Protein AF-A0A4C1T0L2-F1 (afdb_monomer_lite)

Foldseek 3Di:
DDQCDAPVNLLCLCCPVVVDHSVPDDLVVSQCVLPPVRPQKDALVSQLVSCPVVLCCQCNPPHPHVPVVVSVVVSVVSSVSCCVQQVPVNPRIHGPVSSVVSCVDVVNVDDD

Secondary structure (DSSP, 8-state):
---S--HHHHHHHHHHTS---GGG--HHHHHHHH-SS-SSEE-HHHHHHHHHHHHHHHHSTTSS---HHHHHHHHHHHHHHHHHHH-SS-SS-EEHHHHHHHTTSHHHH---

Sequence (112 aa):
MHHPVTKEQLLELWKNVDQLETKDFNPRVFFMMHDVDGNGVWDADEVKALFIKELDKLYGPNGPNKDLHERAEEMERMREHVFLESDLNRDGLIDFNEFMMQTRRSDFQQDQ

InterPro domains:
  IPR002048 EF-hand domain [PS50222] (74-109)
  IPR011992 EF-hand domain pair [SSF47473] (11-101)
  IPR018247 EF-Hand 1, calcium-binding site [PS00018] (87-99)
  IPR040250 Nucleobindin [PTHR19237] (1-111)

pLDDT: mean 82.42, std 12.63, range [36.88, 94.0]

Radius of gyration: 14.08 Å; chains: 1; bounding box: 33×33×38 Å

Structure (mmCIF, N/CA/C/O 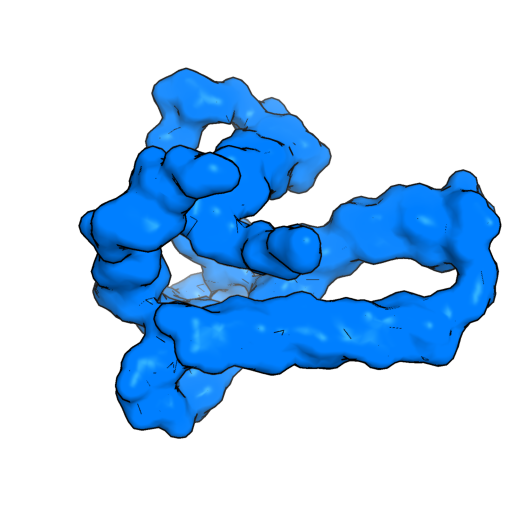backbone):
data_AF-A0A4C1T0L2-F1
#
_entry.id   AF-A0A4C1T0L2-F1
#
loop_
_atom_site.group_PDB
_atom_site.id
_atom_site.type_symbol
_atom_site.label_atom_id
_atom_site.label_alt_id
_atom_site.label_comp_id
_atom_site.label_asym_id
_atom_site.label_entity_id
_atom_site.label_seq_id
_atom_site.pdbx_PDB_ins_code
_atom_site.Cartn_x
_atom_site.Cartn_y
_atom_site.Cartn_z
_atom_site.occupancy
_atom_site.B_iso_or_equiv
_atom_site.auth_seq_id
_atom_site.auth_comp_id
_atom_site.auth_asym_id
_atom_site.auth_atom_id
_atom_site.pdbx_PDB_model_num
ATOM 1 N N . MET A 1 1 ? 10.705 14.016 1.569 1.00 39.59 1 MET A N 1
ATOM 2 C CA . MET A 1 1 ? 10.782 12.543 1.618 1.00 39.59 1 MET A CA 1
ATOM 3 C C . MET A 1 1 ? 9.358 12.063 1.434 1.00 39.59 1 MET A C 1
ATOM 5 O O . MET A 1 1 ? 8.507 12.530 2.177 1.00 39.59 1 MET A O 1
ATOM 9 N N . HIS A 1 2 ? 9.078 11.306 0.372 1.00 45.34 2 HIS A N 1
ATOM 10 C CA . HIS A 1 2 ? 7.726 10.831 0.072 1.00 45.34 2 HIS A CA 1
ATOM 11 C C . HIS A 1 2 ? 7.342 9.781 1.122 1.00 45.34 2 HIS A C 1
ATOM 13 O O . HIS A 1 2 ? 7.926 8.702 1.135 1.00 45.34 2 HIS A O 1
ATOM 19 N N . HIS A 1 3 ? 6.431 10.130 2.033 1.00 52.50 3 HIS A N 1
ATOM 20 C CA . HIS A 1 3 ? 5.781 9.160 2.914 1.00 52.50 3 HIS A CA 1
ATOM 21 C C . HIS A 1 3 ? 4.715 8.423 2.085 1.00 52.50 3 HIS A C 1
ATOM 23 O O . HIS A 1 3 ? 3.844 9.092 1.524 1.00 52.50 3 HIS A O 1
ATOM 29 N N . PRO A 1 4 ? 4.781 7.090 1.958 1.00 56.28 4 PRO A N 1
ATOM 30 C CA . PRO A 1 4 ? 3.942 6.327 1.042 1.00 56.28 4 PRO A CA 1
ATOM 31 C C . PRO A 1 4 ? 2.520 6.072 1.561 1.00 56.28 4 PRO A C 1
ATOM 33 O O . PRO A 1 4 ? 1.655 5.684 0.781 1.00 56.28 4 PRO A O 1
ATOM 36 N N . VAL A 1 5 ? 2.236 6.291 2.852 1.00 61.75 5 VAL A N 1
ATOM 37 C CA . VAL A 1 5 ? 0.903 6.018 3.421 1.00 61.75 5 VAL A CA 1
ATOM 38 C C . VAL A 1 5 ? 0.342 7.232 4.154 1.00 61.75 5 VAL A C 1
ATOM 40 O O . VAL A 1 5 ? 0.145 7.234 5.367 1.00 61.75 5 VAL A O 1
ATOM 43 N N . THR A 1 6 ? 0.027 8.281 3.396 1.00 70.50 6 THR A N 1
ATOM 44 C CA . THR A 1 6 ? -0.807 9.390 3.884 1.00 70.50 6 THR A CA 1
ATOM 45 C C . THR A 1 6 ? -2.235 9.267 3.366 1.00 70.50 6 THR A C 1
ATOM 47 O O . THR A 1 6 ? -2.517 8.584 2.375 1.00 70.50 6 THR A O 1
ATOM 50 N N . LYS A 1 7 ? -3.170 9.973 4.010 1.00 74.44 7 LYS A N 1
ATOM 51 C CA . LYS A 1 7 ? -4.556 10.056 3.532 1.00 74.44 7 LYS A CA 1
ATOM 52 C C . LYS A 1 7 ? -4.638 10.522 2.086 1.00 74.44 7 LYS A C 1
ATOM 54 O O . LYS A 1 7 ? -5.463 10.023 1.328 1.00 74.44 7 LYS A O 1
ATOM 59 N N . GLU A 1 8 ? -3.799 11.479 1.716 1.00 75.50 8 GLU A N 1
ATOM 60 C CA . GLU A 1 8 ? -3.766 12.037 0.370 1.00 75.50 8 GLU A CA 1
ATOM 61 C C . GLU A 1 8 ? -3.270 11.022 -0.655 1.00 75.50 8 GLU A C 1
ATOM 63 O O . GLU A 1 8 ? -3.882 10.909 -1.712 1.00 75.50 8 GLU A O 1
ATOM 68 N N . GLN A 1 9 ? -2.258 10.217 -0.317 1.00 76.31 9 GLN A N 1
ATOM 69 C CA . GLN A 1 9 ? -1.798 9.118 -1.171 1.00 76.31 9 GLN A CA 1
ATOM 70 C C . GLN A 1 9 ? -2.905 8.074 -1.384 1.00 76.31 9 GLN A C 1
ATOM 72 O O . GLN A 1 9 ? -3.170 7.692 -2.520 1.00 76.31 9 GLN A O 1
ATOM 77 N N . LEU A 1 10 ? -3.634 7.673 -0.333 1.00 80.25 10 LEU A N 1
ATOM 78 C CA . LEU A 1 10 ? -4.759 6.736 -0.488 1.00 80.25 10 LEU A CA 1
ATOM 79 C C . LEU A 1 10 ? -5.904 7.319 -1.329 1.00 80.25 10 LEU A C 1
ATOM 81 O O . LEU A 1 10 ? -6.515 6.607 -2.124 1.00 80.25 10 LEU A O 1
ATOM 85 N N . LEU A 1 11 ? -6.198 8.613 -1.178 1.00 82.94 11 LEU A N 1
ATOM 86 C CA . LEU A 1 11 ? -7.187 9.311 -2.004 1.00 82.94 11 LEU A CA 1
ATOM 87 C C . LEU A 1 11 ? -6.734 9.427 -3.461 1.00 82.94 11 LEU A C 1
ATOM 89 O O . LEU A 1 11 ? -7.557 9.338 -4.374 1.00 82.94 11 LEU A O 1
ATOM 93 N N . GLU A 1 12 ? -5.439 9.632 -3.683 1.00 82.00 12 GLU A N 1
ATOM 94 C CA . GLU A 1 12 ? -4.850 9.669 -5.011 1.00 82.00 12 GLU A CA 1
ATOM 95 C C . GLU A 1 12 ? -4.914 8.293 -5.675 1.00 82.00 12 GLU A C 1
ATOM 97 O O . GLU A 1 12 ? -5.334 8.212 -6.828 1.00 82.00 12 GLU A O 1
ATOM 102 N N . LEU A 1 13 ? -4.602 7.217 -4.947 1.00 82.06 13 LEU A N 1
ATOM 103 C CA . LEU A 1 13 ? -4.787 5.844 -5.416 1.00 82.06 13 LEU A CA 1
ATOM 104 C C . LEU A 1 13 ? -6.264 5.585 -5.735 1.00 82.06 13 LEU A C 1
ATOM 106 O O . LEU A 1 13 ? -6.587 5.235 -6.864 1.00 82.06 13 LEU A O 1
ATOM 110 N N . TRP A 1 14 ? -7.189 5.894 -4.829 1.00 86.00 14 TRP A N 1
ATOM 111 C CA . TRP A 1 14 ? -8.629 5.764 -5.087 1.00 86.00 14 TRP A CA 1
ATOM 112 C C . TRP A 1 14 ? -9.087 6.514 -6.351 1.00 86.00 14 TRP A C 1
ATOM 114 O O . TRP A 1 14 ? -9.860 6.011 -7.167 1.00 86.00 14 TRP A O 1
ATOM 124 N N . LYS A 1 15 ? -8.563 7.720 -6.577 1.00 86.19 15 LYS A N 1
ATOM 125 C CA . LYS A 1 15 ? -8.904 8.517 -7.758 1.00 86.19 15 LYS A CA 1
ATOM 126 C C . LYS A 1 15 ? -8.241 8.019 -9.039 1.00 86.19 15 LYS A C 1
ATOM 128 O O . LYS A 1 15 ? -8.868 8.022 -10.093 1.00 86.19 15 LYS A O 1
ATOM 133 N N . ASN A 1 16 ? -6.969 7.649 -8.984 1.00 81.38 16 ASN A N 1
ATOM 134 C CA . ASN A 1 16 ? -6.160 7.367 -10.169 1.00 81.38 16 ASN A CA 1
ATOM 135 C C . ASN A 1 16 ? -6.152 5.883 -10.544 1.00 81.38 16 ASN A C 1
ATOM 137 O O . ASN A 1 16 ? -6.057 5.556 -11.727 1.00 81.38 16 ASN A O 1
ATOM 141 N N . VAL A 1 17 ? -6.194 4.997 -9.550 1.00 79.44 17 VAL A N 1
ATOM 142 C CA . VAL A 1 17 ? -6.156 3.538 -9.699 1.00 79.44 17 VAL A CA 1
ATOM 143 C C . VAL A 1 17 ? -7.563 2.966 -9.803 1.00 79.44 17 VAL A C 1
ATOM 145 O O . VAL A 1 17 ? -7.816 2.207 -10.749 1.00 79.44 17 VAL A O 1
ATOM 148 N N . ASP A 1 18 ? -8.461 3.366 -8.898 1.00 81.31 18 ASP A N 1
ATOM 149 C CA . ASP A 1 18 ? -9.853 2.892 -8.884 1.00 81.31 18 ASP A CA 1
ATOM 150 C C . ASP A 1 18 ? -10.780 3.749 -9.756 1.00 81.31 18 ASP A C 1
ATOM 152 O O . ASP A 1 18 ? -11.891 3.331 -10.072 1.00 81.31 18 ASP A O 1
ATOM 156 N N . GLN A 1 19 ? -10.314 4.921 -10.212 1.00 83.38 19 GLN A N 1
ATOM 157 C CA . GLN A 1 19 ? -11.104 5.875 -11.006 1.00 83.38 19 GLN A CA 1
ATOM 158 C C . GLN A 1 19 ? -12.388 6.332 -10.290 1.00 83.38 19 GLN A C 1
ATOM 160 O O . GLN A 1 19 ? -13.383 6.671 -10.934 1.00 83.38 19 GLN A O 1
ATOM 165 N N . LEU A 1 20 ? -12.362 6.358 -8.954 1.00 86.25 20 LEU A N 1
ATOM 166 C CA . LEU A 1 20 ? -13.486 6.753 -8.109 1.00 86.25 20 LEU A CA 1
ATOM 167 C C . LEU A 1 20 ? -13.324 8.190 -7.595 1.00 86.25 20 LEU A C 1
ATOM 169 O O . LEU A 1 20 ? -12.223 8.726 -7.468 1.00 86.25 20 LEU A O 1
ATOM 173 N N . GLU A 1 21 ? -14.436 8.857 -7.288 1.00 86.94 21 GLU A N 1
ATOM 174 C CA . GLU A 1 21 ? -14.380 10.221 -6.763 1.00 86.94 21 GLU A CA 1
ATOM 175 C C . GLU A 1 21 ? -13.914 10.230 -5.300 1.00 86.94 21 GLU A C 1
ATOM 177 O O . GLU A 1 21 ? -14.383 9.454 -4.467 1.00 86.94 21 GLU A O 1
ATOM 182 N N . THR A 1 22 ? -13.018 11.159 -4.957 1.00 82.81 22 THR A N 1
ATOM 183 C CA . THR A 1 22 ? -12.449 11.291 -3.601 1.00 82.81 22 THR A CA 1
ATOM 184 C C . THR A 1 22 ? -13.498 11.584 -2.526 1.00 82.81 22 THR A C 1
ATOM 186 O O . THR A 1 22 ? -13.280 11.275 -1.358 1.00 82.81 22 THR A O 1
ATOM 189 N N . LYS A 1 23 ? -14.649 12.156 -2.905 1.00 83.81 23 LYS A N 1
ATOM 190 C CA . LYS A 1 23 ? -15.782 12.424 -2.001 1.00 83.81 23 LYS A CA 1
ATOM 191 C C . LYS A 1 23 ? -16.456 11.148 -1.484 1.00 83.81 23 LYS A C 1
ATOM 193 O O . LYS A 1 23 ? -17.030 11.172 -0.401 1.00 83.81 23 LYS A O 1
ATOM 198 N N . ASP A 1 24 ? -16.366 10.061 -2.248 1.00 87.75 24 ASP A N 1
ATOM 199 C CA . ASP A 1 24 ? -16.945 8.755 -1.924 1.00 87.75 24 ASP A CA 1
ATOM 200 C C . ASP A 1 24 ? -15.909 7.823 -1.282 1.00 87.75 24 ASP A C 1
ATOM 202 O O . ASP A 1 24 ? -16.166 6.634 -1.088 1.00 87.75 24 ASP A O 1
ATOM 206 N N . PHE A 1 25 ? -14.727 8.357 -0.947 1.00 85.81 25 PHE A N 1
ATOM 207 C CA . PHE A 1 25 ? -13.663 7.579 -0.341 1.00 85.81 25 PHE A CA 1
ATOM 208 C C . PHE A 1 25 ? -14.132 6.945 0.963 1.00 85.81 25 PHE A C 1
ATOM 210 O O . PHE A 1 25 ? -14.502 7.619 1.930 1.00 85.81 25 PHE A O 1
ATOM 217 N N . ASN A 1 26 ? -14.054 5.622 0.993 1.00 86.50 26 ASN A N 1
ATOM 218 C CA . ASN A 1 26 ? -14.325 4.838 2.175 1.00 86.50 26 ASN A CA 1
ATOM 219 C C . ASN A 1 26 ? -13.135 3.902 2.409 1.00 86.50 26 ASN A C 1
ATOM 221 O O . ASN A 1 26 ? -12.943 2.985 1.610 1.00 86.50 26 ASN A O 1
ATOM 225 N N . PRO A 1 27 ? -12.363 4.078 3.499 1.00 86.81 27 PRO A N 1
ATOM 226 C CA . PRO A 1 27 ? -11.172 3.269 3.755 1.00 86.81 27 PRO A CA 1
ATOM 227 C C . PRO A 1 27 ? -11.504 1.776 3.865 1.00 86.81 27 PRO A C 1
ATOM 229 O O . PRO A 1 27 ? -10.702 0.935 3.484 1.00 86.81 27 PRO A O 1
ATOM 232 N N . ARG A 1 28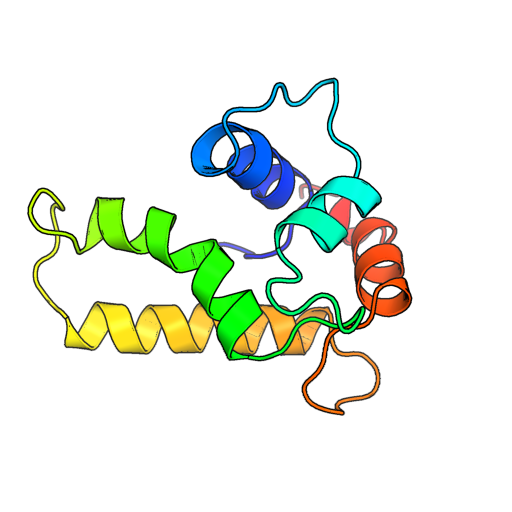 ? -12.723 1.430 4.298 1.00 88.19 28 ARG A N 1
ATOM 233 C CA . ARG A 1 28 ? -13.181 0.040 4.316 1.00 88.19 28 ARG A CA 1
ATOM 234 C C . ARG A 1 28 ? -13.394 -0.526 2.921 1.00 88.19 28 ARG A C 1
ATOM 236 O O . ARG A 1 28 ? -13.052 -1.674 2.682 1.00 88.19 28 ARG A O 1
ATOM 243 N N . VAL A 1 29 ? -13.971 0.261 2.016 1.00 89.06 29 VAL A N 1
ATOM 244 C CA . VAL A 1 29 ? -14.151 -0.166 0.623 1.00 89.06 29 VAL A CA 1
ATOM 245 C C . VAL A 1 29 ? -12.796 -0.249 -0.069 1.00 89.06 29 VAL A C 1
ATOM 247 O O . VAL A 1 29 ? -12.547 -1.233 -0.747 1.00 89.06 29 VAL A O 1
ATOM 250 N N . PHE A 1 30 ? -11.904 0.717 0.172 1.00 88.50 30 PHE A N 1
ATOM 251 C CA . PHE A 1 30 ? -10.528 0.683 -0.327 1.00 88.50 30 PHE A CA 1
ATOM 252 C C . PHE A 1 30 ? -9.817 -0.610 0.079 1.00 88.50 30 PHE A C 1
ATOM 254 O O . PHE A 1 30 ? -9.268 -1.289 -0.784 1.00 88.50 30 PHE A O 1
ATOM 261 N N . PHE A 1 31 ? -9.906 -0.977 1.363 1.00 89.62 31 PHE A N 1
ATOM 262 C CA . PHE A 1 31 ? -9.339 -2.217 1.888 1.00 89.62 31 PHE A CA 1
ATOM 263 C C . PHE A 1 31 ? -9.867 -3.450 1.142 1.00 89.62 31 PHE A C 1
ATOM 265 O O . PHE A 1 31 ? -9.103 -4.205 0.552 1.00 89.62 31 PHE A O 1
ATOM 272 N N . MET A 1 32 ? -11.194 -3.599 1.090 1.00 89.56 32 MET A N 1
ATOM 273 C CA . MET A 1 32 ? -11.843 -4.758 0.466 1.00 89.56 32 MET A CA 1
ATOM 274 C C . MET A 1 32 ? -11.653 -4.835 -1.055 1.00 89.56 32 MET A C 1
ATOM 276 O O . MET A 1 32 ? -11.780 -5.913 -1.616 1.00 89.56 32 MET A O 1
ATOM 280 N N . MET A 1 33 ? -11.417 -3.716 -1.748 1.00 88.75 33 MET A N 1
ATOM 281 C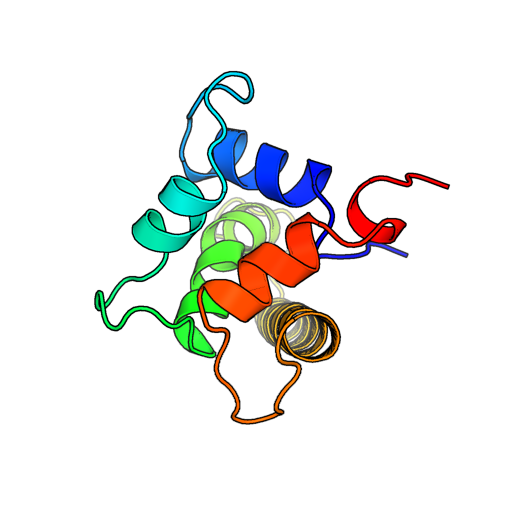 CA . MET A 1 33 ? -11.181 -3.736 -3.199 1.00 88.75 33 MET A CA 1
ATOM 282 C C . MET A 1 33 ? -9.783 -4.231 -3.573 1.00 88.75 33 MET A C 1
ATOM 284 O O . MET A 1 33 ? -9.595 -4.673 -4.704 1.00 88.75 33 MET A O 1
ATOM 288 N N . HIS A 1 34 ? -8.825 -4.139 -2.651 1.00 87.88 34 HIS A N 1
ATOM 289 C CA . HIS A 1 34 ? -7.433 -4.527 -2.889 1.00 87.88 34 HIS A CA 1
ATOM 290 C C . HIS A 1 34 ? -7.007 -5.784 -2.127 1.00 87.88 34 HIS A C 1
ATOM 292 O O . HIS A 1 34 ? -5.914 -6.278 -2.368 1.00 87.88 34 HIS A O 1
ATOM 298 N N . ASP A 1 35 ? -7.874 -6.303 -1.261 1.00 91.00 35 ASP A N 1
ATOM 299 C CA . ASP A 1 35 ? -7.842 -7.684 -0.782 1.00 91.00 35 ASP A CA 1
ATOM 300 C C . ASP A 1 35 ? -8.276 -8.591 -1.951 1.00 91.00 35 ASP A C 1
ATOM 302 O O . ASP A 1 35 ? -9.465 -8.726 -2.259 1.00 91.00 35 ASP A O 1
ATOM 306 N N . VAL A 1 36 ? -7.295 -9.080 -2.713 1.00 88.88 36 VAL A N 1
ATOM 307 C CA . VAL A 1 36 ? -7.500 -9.757 -4.004 1.00 88.88 36 VAL A CA 1
ATOM 308 C C . VAL A 1 36 ? -8.044 -11.161 -3.789 1.00 88.88 36 VAL A C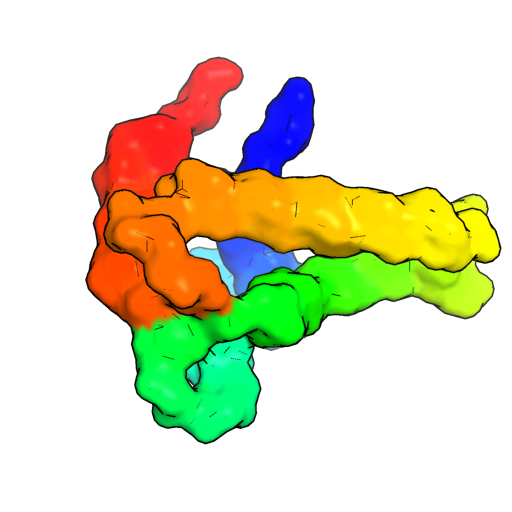 1
ATOM 310 O O . VAL A 1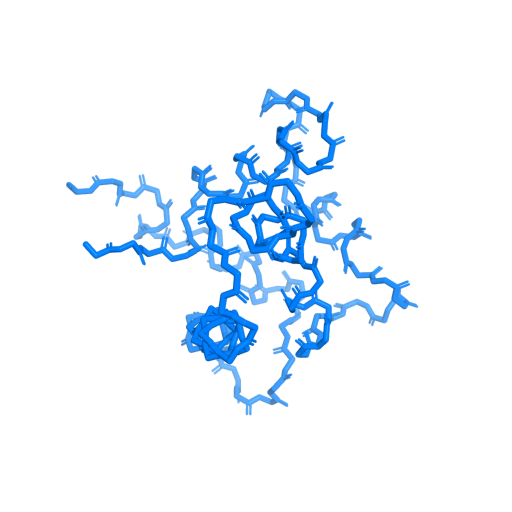 36 ? -8.860 -11.635 -4.590 1.00 88.88 36 VAL A O 1
ATOM 313 N N . ASP A 1 37 ? -7.585 -11.837 -2.737 1.00 91.56 37 ASP A N 1
ATOM 314 C CA . ASP A 1 37 ? -8.020 -13.190 -2.404 1.00 91.56 37 ASP A CA 1
ATOM 315 C C . ASP A 1 37 ? -9.215 -13.219 -1.426 1.00 91.56 37 ASP A C 1
ATOM 317 O O . ASP A 1 37 ? -9.899 -14.245 -1.323 1.00 91.56 37 ASP A O 1
ATOM 321 N N . GLY A 1 38 ? -9.542 -12.086 -0.797 1.00 91.00 38 GLY A N 1
ATOM 322 C CA . GLY A 1 38 ? -10.684 -11.921 0.097 1.00 91.00 38 GLY A CA 1
ATOM 323 C C . GLY A 1 38 ? -10.457 -12.507 1.490 1.00 91.00 38 GLY A C 1
ATOM 324 O O . GLY A 1 38 ? -11.435 -12.863 2.162 1.00 91.00 38 GLY A O 1
ATOM 325 N N . ASN A 1 39 ? -9.202 -12.690 1.908 1.00 92.31 39 ASN A N 1
ATOM 326 C CA . ASN A 1 39 ? -8.847 -13.299 3.189 1.00 92.31 39 ASN A CA 1
ATOM 327 C C . ASN A 1 39 ? -8.959 -12.317 4.380 1.00 92.31 39 ASN A C 1
ATOM 329 O O . ASN A 1 39 ? -8.894 -12.745 5.538 1.00 92.31 39 ASN A O 1
ATOM 333 N N . GLY A 1 40 ? -9.209 -11.029 4.115 1.00 92.06 40 GLY A N 1
ATOM 334 C CA . GLY A 1 40 ? -9.395 -9.983 5.119 1.00 92.06 40 GLY A CA 1
ATOM 335 C C . GLY A 1 40 ? -8.101 -9.386 5.678 1.00 92.06 40 GLY A C 1
ATOM 336 O O . GLY A 1 40 ? -8.166 -8.620 6.646 1.00 92.06 40 GLY A O 1
ATOM 337 N N . VAL A 1 41 ? -6.955 -9.718 5.091 1.00 93.94 41 VAL A N 1
ATOM 338 C CA . VAL A 1 41 ? -5.636 -9.150 5.377 1.00 93.94 41 VAL A CA 1
ATOM 339 C C . VAL A 1 41 ? -4.974 -8.745 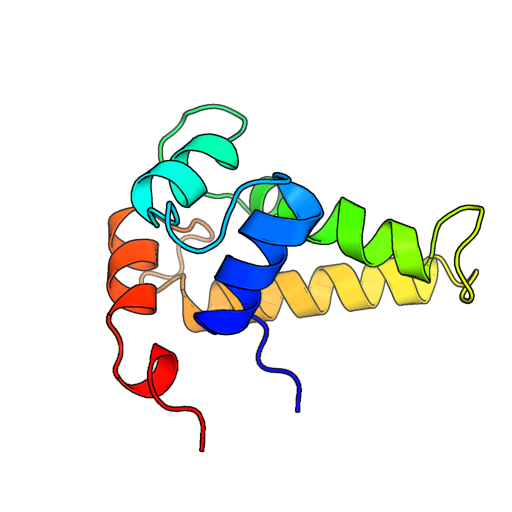4.062 1.00 93.94 41 VAL A C 1
ATOM 341 O O . VAL A 1 41 ? -5.379 -9.206 3.009 1.00 93.94 41 VAL A O 1
ATOM 344 N N . TRP A 1 42 ? -3.978 -7.867 4.110 1.00 93.69 42 TRP A N 1
ATOM 345 C CA . TRP A 1 42 ? -3.111 -7.631 2.960 1.00 93.69 42 TRP A CA 1
ATOM 346 C C . TRP A 1 42 ? -1.760 -8.279 3.162 1.00 93.69 42 TRP A C 1
ATOM 348 O O . TRP A 1 42 ? -1.052 -7.969 4.124 1.00 93.69 42 TRP A O 1
ATOM 358 N N . ASP A 1 43 ? -1.388 -9.135 2.225 1.00 93.75 43 ASP A N 1
ATOM 359 C CA . ASP A 1 43 ? -0.055 -9.703 2.163 1.00 93.75 43 ASP A CA 1
ATOM 360 C C . ASP A 1 43 ? 0.925 -8.839 1.345 1.00 93.75 43 ASP A C 1
ATOM 362 O O . ASP A 1 43 ? 0.618 -7.767 0.810 1.00 93.75 43 ASP A O 1
ATOM 366 N N . ALA A 1 44 ? 2.174 -9.297 1.282 1.00 91.75 44 ALA A N 1
ATOM 367 C CA . ALA A 1 44 ? 3.238 -8.621 0.555 1.00 91.75 44 ALA A CA 1
ATOM 368 C C . ALA A 1 44 ? 2.931 -8.425 -0.939 1.00 91.75 44 ALA A C 1
ATOM 370 O O . ALA A 1 44 ? 3.360 -7.419 -1.511 1.00 91.75 44 ALA A O 1
ATOM 371 N N . ASP A 1 45 ? 2.244 -9.370 -1.575 1.00 91.44 45 ASP A N 1
ATOM 372 C CA . ASP A 1 45 ? 1.931 -9.327 -2.999 1.00 91.44 45 ASP A CA 1
ATOM 373 C C . ASP A 1 45 ? 0.751 -8.387 -3.272 1.00 91.44 45 ASP A C 1
ATOM 375 O O . ASP A 1 45 ? 0.794 -7.613 -4.233 1.00 91.44 45 ASP A O 1
ATOM 379 N N . GLU A 1 46 ? -0.244 -8.358 -2.390 1.00 92.06 46 GLU A N 1
ATOM 380 C CA . GLU A 1 46 ? -1.376 -7.427 -2.456 1.00 92.06 46 GLU A CA 1
ATOM 381 C C . GLU A 1 46 ? -0.932 -5.976 -2.254 1.00 92.06 46 GLU A C 1
ATOM 383 O O . GLU A 1 46 ? -1.292 -5.088 -3.035 1.00 92.06 46 GLU A O 1
ATOM 388 N N . VAL A 1 47 ? -0.037 -5.729 -1.291 1.00 89.38 47 VAL A N 1
ATOM 389 C CA . VAL A 1 47 ? 0.576 -4.405 -1.110 1.00 89.38 47 VAL A CA 1
ATOM 390 C C . VAL A 1 47 ? 1.396 -4.005 -2.336 1.00 89.38 47 VAL A C 1
ATOM 392 O O . VAL A 1 47 ? 1.314 -2.864 -2.789 1.00 89.38 47 VAL A O 1
ATOM 395 N N . LYS A 1 48 ? 2.166 -4.924 -2.931 1.00 89.56 48 LYS A N 1
ATOM 396 C CA . LYS A 1 48 ? 2.882 -4.640 -4.187 1.00 89.56 48 LYS A CA 1
ATOM 397 C C . LYS A 1 48 ? 1.904 -4.302 -5.311 1.00 89.56 48 LYS A C 1
ATOM 399 O O . LYS A 1 48 ? 2.174 -3.384 -6.089 1.00 89.56 48 LYS A O 1
ATOM 404 N N . ALA A 1 49 ? 0.773 -5.003 -5.395 1.00 88.31 49 ALA A N 1
ATOM 405 C CA . ALA A 1 49 ? -0.224 -4.825 -6.444 1.00 88.31 49 ALA A CA 1
ATOM 406 C C . ALA A 1 49 ? -0.817 -3.408 -6.483 1.00 88.31 49 ALA A C 1
ATOM 408 O O . ALA A 1 49 ? -1.032 -2.886 -7.584 1.00 88.31 49 ALA A O 1
ATOM 409 N N . LEU A 1 50 ? -0.978 -2.753 -5.325 1.00 84.88 50 LEU A N 1
ATOM 410 C CA . LEU A 1 50 ? -1.390 -1.344 -5.224 1.00 84.88 50 LEU A CA 1
ATOM 411 C C . LEU A 1 50 ? -0.519 -0.425 -6.087 1.00 84.88 50 LEU A C 1
ATOM 413 O O . LEU A 1 50 ? -1.018 0.431 -6.821 1.00 84.88 50 LEU A O 1
ATOM 417 N N . PHE A 1 51 ? 0.793 -0.651 -6.050 1.00 82.50 51 PHE A N 1
ATOM 418 C CA . PHE A 1 51 ? 1.775 0.210 -6.700 1.00 82.50 51 PHE A CA 1
ATOM 419 C C . PHE A 1 51 ? 2.130 -0.235 -8.118 1.00 82.50 51 PHE A C 1
ATOM 421 O O . PHE A 1 51 ? 2.778 0.520 -8.840 1.00 82.50 51 PHE A O 1
ATOM 428 N N . ILE A 1 52 ? 1.689 -1.417 -8.578 1.00 85.88 52 ILE A N 1
ATOM 429 C CA . ILE A 1 52 ? 1.995 -1.898 -9.938 1.00 85.88 52 ILE A CA 1
ATOM 430 C C . ILE A 1 52 ? 1.557 -0.878 -10.988 1.00 85.88 52 ILE A C 1
ATOM 432 O O . ILE A 1 52 ? 2.342 -0.567 -11.881 1.00 85.88 52 ILE A O 1
ATOM 436 N N . LYS A 1 53 ? 0.332 -0.345 -10.888 1.00 80.25 53 LYS A N 1
ATOM 437 C CA . LYS A 1 53 ? -0.196 0.638 -11.852 1.00 80.25 53 LYS A CA 1
ATOM 438 C C . LYS A 1 53 ? 0.551 1.969 -11.797 1.00 80.25 53 LYS A C 1
ATOM 440 O O . LYS A 1 53 ? 0.680 2.632 -12.822 1.00 80.25 53 LYS A O 1
ATOM 445 N N . GLU A 1 54 ? 1.019 2.376 -10.622 1.00 80.94 54 GLU A N 1
ATOM 446 C CA . GLU A 1 54 ? 1.803 3.601 -10.458 1.00 80.94 54 GLU A CA 1
ATOM 447 C C . GLU A 1 54 ? 3.206 3.435 -11.047 1.00 80.94 54 GLU A C 1
ATOM 449 O O . GLU A 1 54 ? 3.625 4.220 -11.899 1.00 80.94 54 GLU A O 1
ATOM 454 N N . LEU A 1 55 ? 3.882 2.340 -10.700 1.00 84.69 55 LEU A N 1
ATOM 455 C CA . LEU A 1 55 ? 5.176 1.983 -11.263 1.00 84.69 55 LEU A CA 1
ATOM 456 C C . LEU A 1 55 ? 5.092 1.750 -12.774 1.00 84.69 55 LEU A C 1
ATOM 458 O O . LEU A 1 55 ? 6.029 2.095 -13.478 1.00 84.69 55 LEU A O 1
ATOM 462 N N . ASP A 1 56 ? 3.995 1.221 -13.316 1.00 85.62 56 ASP A N 1
ATOM 463 C CA . ASP A 1 56 ? 3.841 1.035 -14.767 1.00 85.62 56 ASP A CA 1
ATOM 464 C C . ASP A 1 56 ? 3.739 2.373 -15.527 1.00 85.62 56 ASP A C 1
ATOM 466 O O . ASP A 1 56 ? 4.201 2.482 -16.662 1.00 85.62 56 ASP A O 1
ATOM 470 N N . LYS A 1 57 ? 3.250 3.450 -14.894 1.00 82.25 57 LYS A N 1
ATOM 471 C CA . LYS A 1 57 ? 3.305 4.797 -15.497 1.00 82.25 57 LYS A CA 1
ATOM 472 C C . LYS A 1 57 ? 4.744 5.293 -15.664 1.00 82.25 57 LYS A C 1
ATOM 474 O O . LYS A 1 57 ? 5.032 5.998 -16.629 1.00 82.25 57 LYS A O 1
ATOM 479 N N . LEU A 1 58 ? 5.633 4.942 -14.733 1.00 85.00 58 LEU A N 1
ATOM 480 C CA . LEU A 1 58 ? 7.030 5.390 -14.714 1.00 85.00 58 LEU A CA 1
ATOM 481 C C . LEU A 1 58 ? 7.966 4.453 -15.487 1.00 85.00 58 LEU A C 1
ATOM 483 O O . LEU A 1 58 ? 8.797 4.918 -16.264 1.00 85.00 58 LEU A O 1
ATOM 487 N N . TYR A 1 59 ? 7.796 3.148 -15.295 1.00 86.19 59 TYR A N 1
ATOM 488 C CA . TYR A 1 59 ? 8.685 2.080 -15.756 1.00 86.19 59 TYR A CA 1
ATOM 489 C C . TYR A 1 59 ? 8.077 1.200 -16.858 1.00 86.19 59 TYR A C 1
ATOM 491 O O . TYR A 1 59 ? 8.744 0.313 -17.390 1.00 86.19 59 TYR A O 1
ATOM 499 N N . GLY A 1 60 ? 6.802 1.403 -17.196 1.00 83.06 60 GLY A N 1
ATOM 500 C CA . GLY A 1 60 ? 6.108 0.613 -18.206 1.00 83.06 60 GLY A CA 1
ATOM 501 C C . GLY A 1 60 ? 6.562 0.913 -19.640 1.00 83.06 60 GLY A C 1
ATOM 502 O O . GLY A 1 60 ? 7.471 1.717 -19.892 1.00 83.06 60 GLY A O 1
ATOM 503 N N . PRO A 1 61 ? 5.903 0.312 -20.646 1.00 81.38 61 PRO A N 1
ATOM 504 C CA . PRO A 1 61 ? 6.281 0.439 -22.057 1.00 81.38 61 PRO A CA 1
ATOM 505 C C . PRO A 1 61 ? 6.348 1.892 -22.544 1.00 81.38 61 PRO A C 1
ATOM 507 O O . PRO A 1 61 ? 7.240 2.247 -23.314 1.00 81.38 61 PRO A O 1
ATOM 510 N N . ASN A 1 62 ? 5.470 2.749 -22.017 1.00 81.88 62 ASN A N 1
ATOM 511 C CA . ASN A 1 62 ? 5.404 4.180 -22.328 1.00 81.88 62 ASN A CA 1
ATOM 512 C C . ASN A 1 62 ? 6.026 5.070 -21.237 1.00 81.88 62 ASN A C 1
ATOM 514 O O . ASN A 1 62 ? 5.998 6.291 -21.365 1.00 81.88 62 ASN A O 1
ATOM 518 N N . GLY A 1 63 ? 6.571 4.473 -20.174 1.00 82.25 63 GLY A N 1
ATOM 519 C CA . GLY A 1 63 ? 7.147 5.203 -19.052 1.00 82.25 63 GLY A CA 1
ATOM 520 C C . GLY A 1 63 ? 8.495 5.860 -19.388 1.00 82.25 63 GLY A C 1
ATOM 521 O O . GLY A 1 63 ? 9.210 5.362 -20.272 1.00 82.25 63 GLY A O 1
ATOM 522 N N . PRO A 1 64 ? 8.844 6.972 -18.712 1.00 85.81 64 PRO A N 1
ATOM 523 C CA . PRO A 1 64 ? 10.110 7.687 -18.882 1.00 85.81 64 PRO A CA 1
ATOM 524 C C . PRO A 1 64 ? 11.341 6.885 -18.444 1.00 85.81 64 PRO A C 1
ATOM 526 O O . PRO A 1 64 ? 12.439 7.167 -18.919 1.00 85.81 64 PRO A O 1
ATOM 529 N N . ASN A 1 65 ? 11.171 5.899 -17.564 1.00 83.12 65 ASN A N 1
ATOM 530 C CA . ASN A 1 65 ? 12.238 5.049 -17.065 1.00 83.12 65 ASN A CA 1
ATOM 531 C C . ASN A 1 65 ? 12.118 3.639 -17.664 1.00 83.12 65 ASN A C 1
ATOM 533 O O . ASN A 1 65 ? 11.019 3.120 -17.841 1.00 83.12 65 ASN A O 1
ATOM 537 N N . LYS A 1 66 ? 13.244 3.026 -18.033 1.00 84.00 66 LYS A N 1
ATOM 538 C CA . LYS A 1 66 ? 13.307 1.662 -18.595 1.00 84.00 66 LYS A CA 1
ATOM 539 C C . LYS A 1 66 ? 14.098 0.701 -17.716 1.00 84.00 66 LYS A C 1
ATOM 541 O O . LYS A 1 66 ? 14.238 -0.466 -18.080 1.00 84.00 66 LYS A O 1
ATOM 546 N N . ASP A 1 67 ? 14.611 1.178 -16.586 1.00 89.94 67 ASP A N 1
ATOM 547 C CA . ASP A 1 67 ? 15.361 0.353 -15.658 1.00 89.94 67 ASP A CA 1
ATOM 548 C C . ASP A 1 67 ? 14.408 -0.517 -14.825 1.00 89.94 67 ASP A C 1
ATOM 550 O O . ASP A 1 67 ? 13.769 -0.083 -13.866 1.00 89.94 67 ASP A O 1
ATOM 554 N N . LEU A 1 68 ? 14.282 -1.779 -15.234 1.00 86.00 68 LEU A N 1
ATOM 555 C CA . LEU A 1 68 ? 13.466 -2.762 -14.525 1.00 86.00 68 LEU A CA 1
ATOM 556 C C . LEU A 1 68 ? 14.098 -3.208 -13.200 1.00 86.00 68 LEU A C 1
ATOM 558 O O . LEU A 1 68 ? 13.383 -3.755 -12.361 1.00 86.00 68 LEU A O 1
ATOM 562 N N . HIS A 1 69 ? 15.405 -3.001 -13.009 1.00 89.06 69 HIS A N 1
ATOM 563 C CA . HIS A 1 69 ? 16.065 -3.281 -11.738 1.00 89.06 69 HIS A CA 1
ATOM 564 C C . HIS A 1 69 ? 15.665 -2.232 -10.703 1.00 89.06 69 HIS A C 1
ATOM 566 O O . HIS A 1 69 ? 15.166 -2.593 -9.639 1.00 89.06 69 HIS A O 1
ATOM 572 N N . GLU A 1 70 ? 15.747 -0.953 -11.071 1.00 88.81 70 GLU A N 1
ATOM 573 C CA . GLU A 1 70 ? 15.303 0.151 -10.214 1.00 88.81 70 GLU A CA 1
ATOM 574 C C . GLU A 1 70 ? 13.810 0.031 -9.870 1.00 88.81 70 GLU A C 1
ATOM 576 O O . GLU A 1 70 ? 13.419 0.222 -8.720 1.00 88.81 70 GLU A O 1
ATOM 581 N N . ARG A 1 71 ? 12.972 -0.392 -10.831 1.00 89.00 71 ARG A N 1
ATOM 582 C CA . ARG A 1 71 ? 11.552 -0.695 -10.575 1.00 89.00 71 ARG A CA 1
ATOM 583 C C . ARG A 1 71 ? 11.370 -1.723 -9.454 1.00 89.00 71 ARG A C 1
ATOM 585 O O . ARG A 1 71 ? 10.463 -1.577 -8.637 1.00 89.00 71 ARG A O 1
ATOM 592 N N . ALA A 1 72 ? 12.177 -2.784 -9.451 1.00 88.19 72 ALA A N 1
ATOM 593 C CA . ALA A 1 72 ? 12.081 -3.847 -8.456 1.00 88.19 72 ALA A CA 1
ATOM 594 C C . ALA A 1 72 ? 12.558 -3.373 -7.076 1.00 88.19 72 ALA A C 1
ATOM 596 O O . ALA A 1 72 ? 11.913 -3.681 -6.076 1.00 88.19 72 ALA A O 1
ATOM 597 N N . GLU A 1 73 ? 13.641 -2.595 -7.023 1.00 91.00 73 GLU A N 1
ATOM 598 C CA . GLU A 1 73 ? 14.127 -1.993 -5.778 1.00 91.00 73 GLU A CA 1
ATOM 599 C C . GLU A 1 73 ? 13.111 -1.009 -5.193 1.00 91.00 73 GLU A C 1
ATOM 601 O O . GLU A 1 73 ? 12.838 -1.045 -3.995 1.00 91.00 73 GLU A O 1
ATOM 606 N N . GLU A 1 74 ? 12.502 -0.167 -6.031 1.00 88.81 74 GLU A N 1
ATOM 607 C CA . GLU A 1 74 ? 11.493 0.789 -5.580 1.00 88.81 74 GLU A CA 1
ATOM 608 C C . GLU A 1 74 ? 10.233 0.086 -5.076 1.00 88.81 74 GLU A C 1
ATOM 610 O O . GLU A 1 74 ? 9.717 0.426 -4.015 1.00 88.81 74 GLU A O 1
ATOM 615 N N . MET A 1 75 ? 9.781 -0.954 -5.778 1.00 89.69 75 MET A N 1
ATOM 616 C CA . MET A 1 75 ? 8.660 -1.775 -5.325 1.00 89.69 75 MET A CA 1
ATOM 617 C C . MET A 1 75 ? 8.923 -2.400 -3.950 1.00 89.69 75 MET A C 1
ATOM 619 O O . MET A 1 75 ? 8.029 -2.427 -3.105 1.00 89.69 75 MET A O 1
ATOM 623 N N . GLU A 1 76 ? 10.142 -2.884 -3.709 1.00 91.06 76 GLU A N 1
ATOM 624 C CA . GLU A 1 76 ? 10.505 -3.463 -2.417 1.00 91.06 76 GLU A CA 1
ATOM 625 C C . GLU A 1 76 ? 10.607 -2.395 -1.320 1.00 91.06 76 GLU A C 1
ATOM 627 O O . GLU A 1 76 ? 10.124 -2.628 -0.213 1.00 91.06 76 GLU A O 1
ATOM 632 N N . ARG A 1 77 ? 11.127 -1.198 -1.631 1.00 89.69 77 ARG A N 1
ATOM 633 C CA . ARG A 1 77 ? 11.133 -0.057 -0.700 1.00 89.69 77 ARG A CA 1
ATOM 634 C C . ARG A 1 77 ? 9.726 0.388 -0.315 1.00 89.69 77 ARG A C 1
ATOM 636 O O . ARG A 1 77 ? 9.464 0.592 0.868 1.00 89.69 77 ARG A O 1
ATOM 643 N N . MET A 1 78 ? 8.825 0.529 -1.290 1.00 86.00 78 MET A N 1
ATOM 644 C CA . MET A 1 78 ? 7.430 0.906 -1.037 1.00 86.00 78 MET A CA 1
ATOM 645 C C . MET A 1 78 ? 6.745 -0.136 -0.155 1.00 86.00 78 MET A C 1
ATOM 647 O O . MET A 1 78 ? 6.115 0.227 0.836 1.00 86.00 78 MET A O 1
ATOM 651 N N . ARG A 1 79 ? 6.933 -1.428 -0.458 1.00 89.19 79 ARG A N 1
ATOM 652 C CA . ARG A 1 79 ? 6.415 -2.513 0.379 1.00 89.19 79 ARG A CA 1
ATOM 653 C C . ARG A 1 79 ? 6.959 -2.424 1.799 1.00 89.19 79 ARG A C 1
ATOM 655 O O . ARG A 1 79 ? 6.173 -2.384 2.738 1.00 89.19 79 ARG A O 1
ATOM 662 N N . GLU A 1 80 ? 8.280 -2.417 1.966 1.00 89.62 80 GLU A N 1
ATOM 663 C CA . GLU A 1 80 ? 8.906 -2.409 3.291 1.00 89.62 80 GLU A CA 1
ATOM 664 C C . GLU A 1 80 ? 8.391 -1.241 4.135 1.00 89.62 80 GLU A C 1
ATOM 666 O O . GLU A 1 80 ? 8.043 -1.430 5.297 1.00 89.62 80 GLU A O 1
ATOM 671 N N . HIS A 1 81 ? 8.252 -0.061 3.535 1.00 86.38 81 HIS A N 1
ATOM 672 C CA . HIS A 1 81 ? 7.745 1.110 4.234 1.00 86.38 81 HIS A CA 1
ATOM 673 C C . HIS A 1 81 ? 6.291 0.946 4.696 1.00 86.38 81 HIS A C 1
ATOM 675 O O . HIS A 1 81 ? 5.989 1.229 5.852 1.00 86.38 81 HIS A O 1
ATOM 681 N N . VAL A 1 82 ? 5.401 0.445 3.831 1.00 86.00 82 VAL A N 1
ATOM 682 C CA . VAL A 1 82 ? 3.988 0.214 4.182 1.00 86.00 82 VAL A CA 1
ATOM 683 C C . VAL A 1 82 ? 3.869 -0.740 5.372 1.00 86.00 82 VAL A C 1
ATOM 685 O O . VAL A 1 82 ? 3.126 -0.453 6.312 1.00 86.00 82 VAL A O 1
ATOM 688 N N . PHE A 1 83 ? 4.631 -1.838 5.358 1.00 89.25 83 PHE A N 1
ATOM 689 C CA . PHE A 1 83 ? 4.666 -2.797 6.462 1.00 89.25 83 PHE A CA 1
ATOM 690 C C . PHE A 1 83 ? 5.256 -2.178 7.732 1.00 89.25 83 PHE A C 1
ATOM 692 O O . PHE A 1 83 ? 4.665 -2.298 8.795 1.00 89.25 83 PHE A O 1
ATOM 699 N N . LEU A 1 84 ? 6.368 -1.443 7.644 1.00 87.25 84 LEU A N 1
ATOM 700 C CA . LEU A 1 84 ? 6.968 -0.785 8.811 1.00 87.25 84 LEU A CA 1
ATOM 701 C C . LEU A 1 84 ? 6.008 0.176 9.528 1.00 87.25 84 LEU A C 1
ATOM 703 O O . LEU A 1 84 ? 6.105 0.333 10.747 1.00 87.25 84 LEU A O 1
ATOM 707 N N . GLU A 1 85 ? 5.115 0.828 8.786 1.00 83.12 85 GLU A N 1
ATOM 708 C CA . GLU A 1 85 ? 4.146 1.768 9.348 1.00 83.12 85 GLU A CA 1
ATOM 709 C C . GLU A 1 85 ? 2.845 1.102 9.816 1.00 83.12 85 GLU A C 1
ATOM 711 O O . GLU A 1 85 ? 2.286 1.514 10.838 1.00 83.12 85 GLU A O 1
ATOM 716 N N . SER A 1 86 ? 2.367 0.097 9.074 1.00 85.62 86 SER A N 1
ATOM 717 C CA . SER A 1 86 ? 1.013 -0.455 9.226 1.00 85.62 86 SER A CA 1
ATOM 718 C C . SER A 1 86 ? 0.969 -1.803 9.943 1.00 85.62 86 SER A C 1
ATOM 720 O O . SER A 1 86 ? 0.031 -2.023 10.700 1.00 85.62 86 SER A O 1
ATOM 722 N N . ASP A 1 87 ? 1.963 -2.673 9.749 1.00 90.19 87 ASP A N 1
ATOM 723 C CA . ASP A 1 87 ? 2.052 -3.987 10.402 1.00 90.19 87 ASP A CA 1
ATOM 724 C C . ASP A 1 87 ? 2.572 -3.802 11.841 1.00 90.19 87 ASP A C 1
ATOM 726 O O . ASP A 1 87 ? 3.775 -3.704 12.122 1.00 90.19 87 ASP A O 1
ATOM 730 N N . LEU A 1 88 ? 1.630 -3.654 12.777 1.00 88.25 88 LEU A N 1
ATOM 731 C CA . LEU A 1 88 ? 1.924 -3.331 14.173 1.00 88.25 88 LEU A CA 1
ATOM 732 C C . LEU A 1 88 ? 2.387 -4.564 14.942 1.00 88.25 88 LEU A C 1
ATOM 734 O O . LEU A 1 88 ? 3.174 -4.446 15.891 1.00 88.25 88 LEU A O 1
ATOM 738 N N . ASN A 1 89 ? 1.861 -5.729 14.569 1.00 91.62 89 ASN A N 1
ATOM 739 C CA . ASN A 1 89 ? 2.131 -6.992 15.236 1.00 91.62 89 ASN A CA 1
ATOM 740 C C . ASN A 1 89 ? 3.372 -7.721 14.651 1.00 91.62 89 ASN A C 1
ATOM 742 O O . ASN A 1 89 ? 3.934 -8.592 15.323 1.00 91.62 89 ASN A O 1
ATOM 746 N N . ARG A 1 90 ? 3.858 -7.280 13.482 1.00 90.81 90 ARG A N 1
ATOM 747 C CA . ARG A 1 90 ? 4.997 -7.797 12.707 1.00 90.81 90 ARG A CA 1
ATOM 748 C C . ARG A 1 90 ? 4.823 -9.231 12.221 1.00 90.81 90 ARG A C 1
ATOM 750 O O . ARG A 1 90 ? 5.798 -9.991 12.198 1.00 90.81 90 ARG A O 1
ATOM 757 N N . ASP A 1 91 ? 3.603 -9.615 11.872 1.00 93.19 91 ASP A N 1
ATOM 758 C CA . ASP A 1 91 ? 3.286 -10.930 11.316 1.00 93.19 91 ASP A CA 1
ATOM 759 C C . ASP A 1 91 ? 3.468 -10.996 9.791 1.00 93.19 91 ASP A C 1
ATOM 761 O O . ASP A 1 91 ? 3.420 -12.088 9.217 1.00 93.19 91 ASP A O 1
ATOM 765 N N . GLY A 1 92 ? 3.790 -9.867 9.150 1.00 91.50 92 GLY A N 1
ATOM 766 C CA . GLY A 1 92 ? 3.968 -9.782 7.708 1.00 91.50 92 GLY A CA 1
ATOM 767 C C . GLY A 1 92 ? 2.649 -9.727 6.945 1.00 91.50 92 GLY A C 1
ATOM 768 O O . GLY A 1 92 ? 2.652 -9.967 5.735 1.00 91.50 92 GLY A O 1
ATOM 769 N N . LEU A 1 93 ? 1.555 -9.385 7.626 1.00 94.00 93 LEU A N 1
ATOM 770 C CA . LEU A 1 93 ? 0.235 -9.117 7.076 1.00 94.00 93 LEU A CA 1
ATOM 771 C C . LEU A 1 93 ? -0.258 -7.761 7.604 1.00 94.00 93 LEU A C 1
ATOM 773 O O . LEU A 1 93 ? 0.230 -7.248 8.604 1.00 94.00 93 LEU A O 1
ATOM 777 N N . ILE A 1 94 ? -1.200 -7.142 6.895 1.00 92.38 94 ILE A N 1
ATOM 778 C CA . ILE A 1 94 ? -1.873 -5.927 7.369 1.00 92.38 94 ILE A CA 1
ATOM 779 C C . ILE A 1 94 ? -3.350 -6.240 7.488 1.00 92.38 94 ILE A C 1
ATOM 781 O O . ILE A 1 94 ? -4.061 -6.338 6.485 1.00 92.38 94 ILE A O 1
ATOM 785 N N . ASP A 1 95 ? -3.828 -6.396 8.714 1.00 93.56 95 ASP A N 1
ATOM 786 C CA . ASP A 1 95 ? -5.240 -6.651 8.940 1.00 93.56 95 ASP A CA 1
ATOM 787 C C . ASP A 1 95 ? -6.089 -5.371 8.836 1.00 93.56 95 ASP A C 1
ATOM 789 O O . ASP A 1 95 ? -5.613 -4.229 8.888 1.00 93.56 95 ASP A O 1
ATOM 793 N N . PHE A 1 96 ? -7.402 -5.551 8.688 1.00 90.69 96 PHE A N 1
ATOM 794 C CA . PHE A 1 96 ? -8.331 -4.427 8.578 1.00 90.69 96 PHE A CA 1
ATOM 795 C C . PHE A 1 96 ? -8.240 -3.445 9.761 1.00 90.69 96 PHE A C 1
ATOM 797 O O . PHE A 1 96 ? -8.401 -2.234 9.589 1.00 90.69 96 PHE A O 1
ATOM 804 N N . ASN A 1 97 ? -8.028 -3.940 10.978 1.00 90.62 97 ASN A N 1
ATOM 805 C CA . ASN A 1 97 ? -7.922 -3.102 12.162 1.00 90.62 97 ASN A CA 1
ATOM 806 C C . ASN A 1 97 ? -6.595 -2.331 12.185 1.00 90.62 97 ASN A C 1
ATOM 808 O O . ASN A 1 97 ? -6.619 -1.140 12.495 1.00 90.62 97 ASN A O 1
ATOM 812 N N . GLU A 1 98 ? -5.482 -2.950 11.804 1.00 90.62 98 GLU A N 1
ATOM 813 C CA . GLU A 1 98 ? -4.189 -2.281 11.615 1.00 90.62 98 GLU A CA 1
ATOM 814 C C . GLU A 1 98 ? -4.281 -1.148 10.587 1.00 90.62 98 GLU A C 1
ATOM 816 O O . GLU A 1 98 ? -3.956 0.005 10.892 1.00 90.62 98 GLU A O 1
ATOM 821 N N . PHE A 1 99 ? -4.873 -1.424 9.423 1.00 88.44 99 PHE A N 1
ATOM 822 C CA . PHE A 1 99 ? -5.136 -0.414 8.398 1.00 88.44 99 PHE A CA 1
ATOM 823 C C . PHE A 1 99 ? -6.018 0.734 8.927 1.00 88.44 99 PHE A C 1
ATOM 825 O O . PHE A 1 99 ? -5.722 1.922 8.761 1.00 88.44 99 PHE A O 1
ATOM 832 N N . MET A 1 100 ? -7.107 0.410 9.629 1.00 86.75 100 MET A N 1
ATOM 833 C CA . MET A 1 100 ? -7.998 1.419 10.207 1.00 86.75 100 MET A CA 1
ATOM 834 C C . MET A 1 100 ? -7.341 2.220 11.337 1.00 86.75 100 MET A C 1
ATOM 836 O O . MET A 1 100 ? -7.666 3.395 11.511 1.00 86.75 100 MET A O 1
ATOM 840 N N . MET A 1 101 ? -6.434 1.626 12.111 1.00 84.38 101 MET A N 1
ATOM 841 C CA . MET A 1 101 ? -5.649 2.341 13.116 1.00 84.38 101 MET A CA 1
ATOM 842 C C . MET A 1 101 ? -4.680 3.315 12.451 1.00 84.38 101 MET A C 1
ATOM 844 O O . MET A 1 101 ? -4.607 4.469 12.879 1.00 84.38 101 MET A O 1
ATOM 848 N N . GLN A 1 102 ? -4.022 2.898 11.368 1.00 79.56 102 GLN A N 1
ATOM 849 C CA . GLN A 1 102 ? -3.122 3.752 10.601 1.00 79.56 102 GLN A CA 1
ATOM 850 C C . GLN A 1 102 ? -3.861 4.967 10.025 1.00 79.56 102 GLN A C 1
ATOM 852 O O . GLN A 1 102 ? -3.453 6.102 10.258 1.00 79.56 102 GLN A O 1
ATOM 857 N N . THR A 1 103 ? -5.032 4.767 9.408 1.00 74.19 103 THR A N 1
ATOM 858 C CA . THR A 1 103 ? -5.851 5.880 8.876 1.00 74.19 103 THR A CA 1
ATOM 859 C C . THR A 1 103 ? -6.390 6.849 9.944 1.00 74.19 103 THR A C 1
ATOM 861 O O . THR A 1 103 ? -6.881 7.936 9.622 1.00 74.19 103 THR A O 1
ATOM 864 N N . ARG A 1 104 ? -6.342 6.463 11.225 1.00 71.69 104 ARG A N 1
ATOM 865 C CA . ARG A 1 104 ? -6.802 7.268 12.367 1.00 71.69 104 ARG A CA 1
ATOM 866 C C . ARG A 1 104 ? -5.670 7.933 13.142 1.00 71.69 104 ARG A C 1
ATOM 868 O O . ARG A 1 104 ? -5.968 8.774 13.991 1.00 71.69 104 ARG A O 1
ATOM 875 N N . ARG A 1 105 ? -4.408 7.567 12.900 1.00 70.19 105 ARG A N 1
ATOM 876 C CA . ARG A 1 105 ? -3.264 8.210 13.555 1.00 70.19 105 ARG A CA 1
ATOM 877 C C . ARG A 1 105 ? -3.202 9.687 13.173 1.00 70.19 105 ARG A C 1
ATOM 879 O O . ARG A 1 105 ? -3.461 10.054 12.033 1.00 70.19 105 ARG A O 1
ATOM 886 N N . SER A 1 106 ? -2.867 10.543 14.133 1.00 52.81 106 SER A N 1
ATOM 887 C CA . SER A 1 106 ? -2.801 11.995 13.921 1.00 52.81 106 SER A CA 1
ATOM 888 C C . SER A 1 106 ? -1.779 12.382 12.846 1.00 52.81 106 SER A C 1
ATOM 890 O O . SER A 1 106 ? -2.056 13.285 12.064 1.00 52.81 106 SER A O 1
ATOM 892 N N . ASP A 1 107 ? -0.672 11.640 12.731 1.00 55.22 107 ASP A N 1
ATOM 893 C CA . ASP A 1 107 ? 0.333 11.790 11.665 1.00 55.22 107 ASP A CA 1
ATOM 894 C C . ASP A 1 107 ? -0.223 11.501 10.258 1.00 55.22 107 ASP A C 1
ATOM 896 O O . ASP A 1 107 ? 0.242 12.063 9.277 1.00 55.22 107 ASP A O 1
ATOM 900 N N . PHE A 1 108 ? -1.286 10.697 10.144 1.00 57.09 108 PHE A N 1
ATOM 901 C CA . PHE A 1 108 ? -1.977 10.439 8.875 1.00 57.09 108 PHE A CA 1
ATOM 902 C C . PHE A 1 108 ? -2.881 11.609 8.437 1.00 57.09 108 PHE A C 1
ATOM 904 O O . PHE A 1 108 ? -3.259 11.705 7.268 1.00 57.09 108 PHE A O 1
ATOM 911 N N . GLN A 1 109 ? -3.261 12.490 9.373 1.00 51.66 109 GLN A N 1
ATOM 912 C CA . GLN A 1 109 ? -4.062 13.693 9.109 1.00 51.66 109 GLN A CA 1
ATOM 913 C C . GLN A 1 109 ? -3.238 14.983 9.075 1.00 51.66 109 GLN A C 1
ATOM 915 O O . GLN A 1 109 ? -3.753 16.004 8.619 1.00 51.66 109 GLN A O 1
ATOM 920 N N . GLN A 1 110 ? -2.003 14.958 9.576 1.00 43.25 110 GLN A N 1
ATOM 921 C CA . GLN A 1 110 ? -1.135 16.124 9.625 1.00 43.25 110 GLN A CA 1
ATOM 922 C C . GLN A 1 110 ? -0.113 16.077 8.494 1.00 43.25 110 GLN A C 1
ATOM 924 O O . GLN A 1 110 ? 0.966 15.511 8.627 1.00 43.25 110 GLN A O 1
ATOM 929 N N . ASP A 1 111 ? -0.468 16.751 7.404 1.00 41.94 111 ASP A N 1
ATOM 930 C CA . ASP A 1 111 ? 0.515 17.428 6.566 1.00 41.94 111 ASP A CA 1
ATOM 931 C C . ASP A 1 111 ? 1.289 18.401 7.476 1.00 41.94 111 ASP A C 1
ATOM 933 O O . ASP A 1 111 ? 0.671 19.188 8.208 1.00 41.94 111 ASP A O 1
ATOM 937 N N . GLN A 1 112 ? 2.617 18.286 7.520 1.00 36.88 112 GLN A N 1
ATOM 938 C CA . GLN A 1 112 ? 3.473 19.254 8.207 1.00 36.88 112 GLN A CA 1
ATOM 939 C C . GLN A 1 112 ? 4.102 20.206 7.201 1.00 36.88 112 GLN A C 1
ATOM 941 O O . GLN A 1 112 ? 4.677 19.705 6.210 1.00 36.88 112 GLN A O 1
#

Organism: Eumeta variegata (NCBI:txid151549)